Protein AF-A0A090L0U8-F1 (afdb_monomer_lite)

Radius of gyration: 17.45 Å; chains: 1; bounding box: 31×21×50 Å

Organism: Strongyloides ratti (NCBI:txid34506)

Secondary structure (DSSP, 8-state):
-HHHHHHHHHHHHHS---HHHHHHHHHHHHHHHHHHHHIIIIIIIHHHHHHS-S-HHHHHHHHHHHHHHHHHHHHHHT--

InterPro domains:
  IPR003689 Zinc/iron permease [PF02535] (1-72)

pLDDT: mean 85.72, std 9.45, range [46.5, 94.88]

Foldseek 3Di:
DPPVLVVVVVVLVPDPDDPVVSVVVNVVSVCVVVVVVCCCVVPPPVVVVVVPPDDVVVVVVVVVVVVVVVVVCCVVVVPD

Sequence (80 aa):
MTPLGGGIGIILQNISMNEETRMTILLFLECLAGGTFIYVTFIEIISIEKENEHNNLHQLLFIVLGFSTITLAQTFFHSD

Structure (mmCIF, N/CA/C/O backbone):
data_AF-A0A090L0U8-F1
#
_entry.id   AF-A0A090L0U8-F1
#
loop_
_atom_site.group_PDB
_atom_si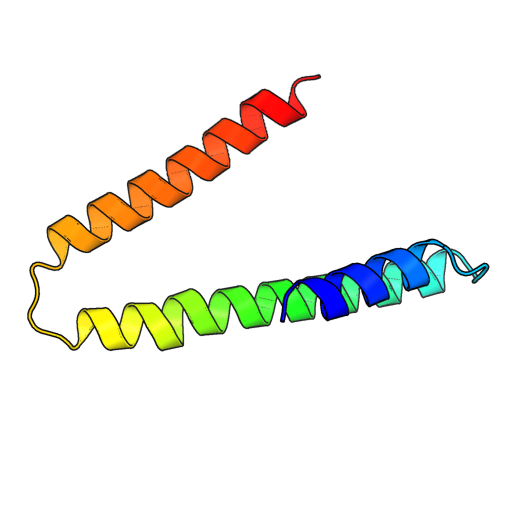te.id
_atom_site.type_symbol
_atom_site.label_atom_id
_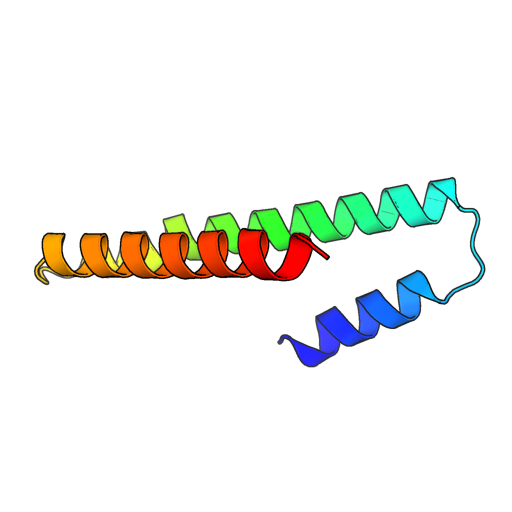atom_site.label_alt_id
_atom_site.label_comp_id
_atom_site.label_asym_id
_atom_site.label_entity_id
_atom_site.label_seq_id
_atom_site.pdbx_PDB_ins_code
_atom_site.Cartn_x
_atom_site.Cartn_y
_atom_site.Cartn_z
_atom_site.occupancy
_atom_site.B_iso_or_equiv
_atom_site.auth_seq_id
_atom_site.auth_comp_id
_atom_site.auth_asym_id
_atom_site.auth_atom_id
_atom_site.pdbx_PDB_model_num
ATOM 1 N N . MET A 1 1 ? 5.189 11.022 2.628 1.00 57.81 1 MET A N 1
ATOM 2 C CA . MET A 1 1 ? 5.784 9.758 2.132 1.00 57.81 1 MET A CA 1
ATOM 3 C C . MET A 1 1 ? 5.162 9.302 0.810 1.00 57.81 1 MET A C 1
ATOM 5 O O . MET A 1 1 ? 5.885 8.853 -0.067 1.00 57.81 1 MET A O 1
ATOM 9 N N . THR A 1 2 ? 3.859 9.512 0.613 1.00 72.19 2 THR A N 1
ATOM 10 C CA . THR A 1 2 ? 3.092 9.139 -0.592 1.00 72.19 2 THR A CA 1
ATOM 11 C C . THR A 1 2 ? 3.549 9.770 -1.926 1.00 72.19 2 THR A C 1
ATOM 13 O O . THR A 1 2 ? 3.571 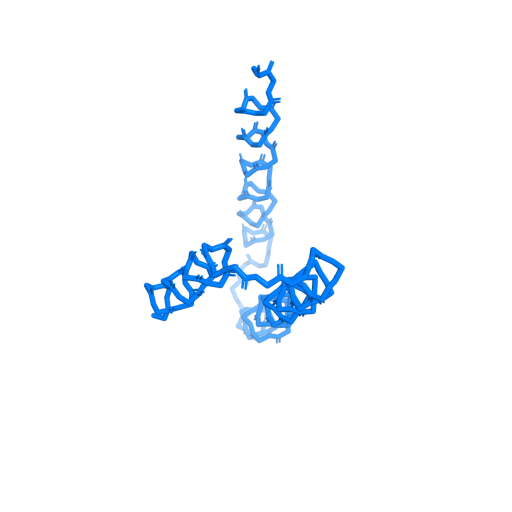9.046 -2.918 1.00 72.19 2 THR A O 1
ATOM 16 N N . PRO A 1 3 ? 3.972 11.055 -2.004 1.00 82.12 3 PRO A N 1
ATOM 17 C CA . PRO A 1 3 ? 4.304 11.671 -3.298 1.00 82.12 3 PRO A CA 1
ATOM 18 C C . PRO A 1 3 ? 5.571 11.103 -3.948 1.00 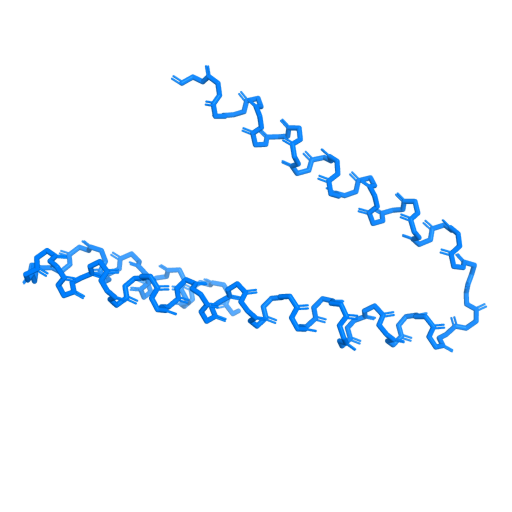82.12 3 PRO A C 1
ATOM 20 O O . PRO A 1 3 ? 5.612 10.922 -5.160 1.00 82.12 3 PRO A O 1
ATOM 23 N N . LEU A 1 4 ? 6.596 10.793 -3.144 1.00 86.94 4 LEU A N 1
ATOM 24 C CA . LEU A 1 4 ? 7.860 10.241 -3.643 1.00 86.94 4 LEU A CA 1
ATOM 25 C C . LEU A 1 4 ? 7.683 8.806 -4.144 1.00 86.94 4 LEU A C 1
ATOM 27 O O . LEU A 1 4 ? 8.101 8.501 -5.254 1.00 86.94 4 LEU A O 1
ATOM 31 N N . GLY A 1 5 ? 7.022 7.945 -3.362 1.00 84.19 5 GLY A N 1
ATOM 32 C CA . GLY A 1 5 ? 6.757 6.562 -3.768 1.00 84.19 5 GLY A CA 1
ATOM 33 C C . GLY A 1 5 ? 5.894 6.478 -5.031 1.00 84.19 5 GLY A C 1
ATOM 34 O O . GLY A 1 5 ? 6.244 5.761 -5.965 1.00 84.19 5 GLY A O 1
ATOM 35 N N . GLY A 1 6 ? 4.821 7.276 -5.101 1.00 86.38 6 GLY A N 1
ATOM 36 C CA . GLY A 1 6 ? 3.972 7.360 -6.293 1.00 86.38 6 GLY A CA 1
ATOM 37 C C . GLY A 1 6 ? 4.713 7.913 -7.513 1.00 86.38 6 GLY A C 1
ATOM 38 O O . GLY A 1 6 ? 4.612 7.350 -8.598 1.00 86.38 6 GLY A O 1
ATOM 39 N N . GLY A 1 7 ? 5.520 8.964 -7.333 1.00 88.75 7 GLY A N 1
ATOM 40 C CA . GLY A 1 7 ? 6.333 9.538 -8.407 1.00 88.75 7 GLY A CA 1
ATOM 41 C C . GLY A 1 7 ? 7.348 8.547 -8.982 1.00 88.75 7 GLY A C 1
ATOM 42 O O . GLY A 1 7 ? 7.454 8.418 -10.200 1.00 88.75 7 GLY A O 1
ATOM 43 N N . ILE A 1 8 ? 8.044 7.797 -8.121 1.00 87.75 8 ILE A N 1
ATOM 44 C CA . ILE A 1 8 ? 8.973 6.738 -8.545 1.00 87.75 8 ILE A CA 1
ATOM 45 C C . ILE A 1 8 ? 8.224 5.639 -9.308 1.00 87.75 8 ILE A C 1
ATOM 47 O O . ILE A 1 8 ? 8.686 5.224 -10.369 1.00 87.75 8 ILE A O 1
ATOM 51 N N . GLY A 1 9 ? 7.055 5.208 -8.819 1.00 87.31 9 GLY A N 1
ATOM 52 C CA . GLY A 1 9 ? 6.221 4.209 -9.492 1.00 87.31 9 GLY A CA 1
ATOM 53 C C . GLY A 1 9 ? 5.782 4.640 -10.895 1.00 87.31 9 GLY A C 1
ATOM 54 O O . GLY A 1 9 ? 5.913 3.867 -11.841 1.00 87.31 9 GLY A O 1
ATOM 55 N N . ILE A 1 10 ? 5.342 5.893 -11.054 1.00 89.19 10 ILE A N 1
ATOM 56 C CA . ILE A 1 10 ? 4.955 6.456 -12.357 1.00 89.19 10 ILE A CA 1
ATOM 57 C C . ILE A 1 10 ? 6.158 6.493 -13.304 1.00 89.19 10 ILE A C 1
ATOM 59 O O . ILE A 1 10 ? 6.053 6.048 -14.444 1.00 89.19 10 ILE A O 1
ATOM 63 N N . ILE A 1 11 ? 7.314 6.987 -12.853 1.00 89.00 11 ILE A N 1
ATOM 64 C CA . ILE A 1 11 ? 8.522 7.040 -13.692 1.00 89.00 11 ILE A CA 1
ATOM 65 C C . ILE A 1 11 ? 8.921 5.627 -14.133 1.00 89.00 11 ILE A C 1
ATOM 67 O O . ILE A 1 11 ? 9.174 5.404 -15.314 1.00 89.00 11 ILE A O 1
ATOM 71 N N . LEU A 1 12 ? 8.908 4.662 -13.214 1.00 87.38 12 LEU A N 1
ATOM 72 C CA . LEU A 1 12 ? 9.278 3.276 -13.487 1.00 87.38 12 LEU A CA 1
ATOM 73 C C . LEU A 1 12 ? 8.354 2.598 -14.513 1.00 87.38 12 LEU A C 1
ATOM 75 O O . LEU A 1 12 ? 8.825 1.809 -15.330 1.00 87.38 12 LEU A O 1
ATOM 79 N N . GLN A 1 13 ? 7.063 2.936 -14.515 1.00 85.69 13 GLN A N 1
ATOM 80 C CA . GLN A 1 13 ? 6.116 2.459 -15.529 1.00 85.69 13 GLN A CA 1
ATOM 81 C C . GLN A 1 13 ? 6.391 3.054 -16.923 1.00 85.69 13 GLN A C 1
ATOM 83 O O . GLN A 1 13 ? 6.152 2.382 -17.926 1.00 85.69 13 GLN A O 1
ATOM 88 N N . ASN A 1 14 ? 6.930 4.277 -16.995 1.00 85.38 14 ASN A N 1
ATOM 89 C CA . ASN A 1 14 ? 7.157 5.019 -18.243 1.00 85.38 14 ASN A CA 1
ATOM 90 C C . ASN A 1 14 ? 8.548 4.809 -18.875 1.00 85.38 14 ASN A C 1
ATOM 92 O O . ASN A 1 14 ? 8.783 5.260 -19.997 1.00 85.38 14 ASN A O 1
ATOM 96 N N . ILE A 1 15 ? 9.485 4.148 -18.192 1.00 87.12 15 ILE A N 1
ATOM 97 C CA . ILE A 1 15 ? 10.815 3.860 -18.748 1.00 87.12 15 ILE A CA 1
ATOM 98 C C . ILE A 1 15 ? 10.717 2.730 -19.783 1.00 87.12 15 ILE A C 1
ATOM 100 O O . ILE A 1 15 ? 10.110 1.686 -19.540 1.00 87.12 15 ILE A O 1
ATOM 104 N N . SER A 1 16 ? 11.373 2.915 -20.931 1.00 77.38 16 SER A N 1
ATOM 105 C CA . SER A 1 16 ? 11.521 1.892 -21.969 1.00 77.38 16 SER A CA 1
ATOM 106 C C . SER A 1 16 ? 12.512 0.810 -21.517 1.00 77.38 16 SER A C 1
ATOM 108 O O . SER A 1 16 ? 13.721 0.932 -21.721 1.00 77.38 16 SER A O 1
ATOM 110 N N . MET A 1 17 ? 12.001 -0.237 -20.875 1.00 81.38 17 MET A N 1
ATOM 111 C CA . MET A 1 17 ? 12.745 -1.428 -20.457 1.00 81.38 17 MET A CA 1
ATOM 112 C C . MET A 1 17 ? 12.049 -2.687 -20.986 1.00 81.38 17 MET A C 1
ATOM 114 O O . MET A 1 17 ? 10.895 -2.633 -21.403 1.00 81.38 17 MET A O 1
ATOM 118 N N . ASN A 1 18 ? 12.749 -3.821 -20.970 1.00 87.75 18 ASN A N 1
ATOM 119 C CA . ASN A 1 18 ? 12.166 -5.106 -21.337 1.00 87.75 18 ASN A CA 1
ATOM 120 C C . ASN A 1 18 ? 10.959 -5.437 -20.433 1.00 87.75 18 ASN A C 1
ATOM 122 O O . ASN A 1 18 ? 11.042 -5.291 -19.209 1.00 87.75 18 ASN A O 1
ATOM 126 N N . GLU A 1 19 ? 9.850 -5.869 -21.038 1.00 86.75 19 GLU A N 1
ATOM 127 C CA . GLU A 1 19 ? 8.546 -6.035 -20.374 1.00 86.75 19 GLU A CA 1
ATOM 128 C C . GLU A 1 19 ? 8.609 -6.973 -19.163 1.00 86.75 19 GLU A C 1
ATOM 130 O O . GLU A 1 19 ? 8.132 -6.632 -18.079 1.00 86.75 19 GLU A O 1
ATOM 135 N N . GLU A 1 20 ? 9.276 -8.120 -19.310 1.00 89.50 20 GLU A N 1
ATOM 136 C CA . GLU A 1 20 ? 9.408 -9.101 -18.226 1.00 89.50 20 GLU A CA 1
ATOM 137 C C . GLU A 1 20 ? 10.164 -8.540 -17.017 1.00 89.50 20 GLU A C 1
ATOM 139 O O . GLU A 1 20 ? 9.772 -8.733 -15.862 1.00 89.50 20 GLU A O 1
ATOM 144 N N . THR A 1 21 ? 11.245 -7.798 -17.271 1.00 88.56 21 THR A N 1
ATOM 145 C CA . THR A 1 21 ? 12.049 -7.180 -16.213 1.00 88.56 21 THR A CA 1
ATOM 146 C C . THR A 1 21 ? 11.244 -6.112 -15.484 1.00 88.56 21 THR A C 1
ATOM 148 O O . THR A 1 21 ? 11.275 -6.047 -14.255 1.00 88.56 21 THR A O 1
ATOM 151 N N . ARG A 1 22 ? 10.476 -5.303 -16.222 1.00 89.31 22 ARG A N 1
ATOM 152 C CA . ARG A 1 22 ? 9.611 -4.276 -15.635 1.00 89.31 22 ARG A CA 1
ATOM 153 C C . ARG A 1 22 ? 8.531 -4.895 -14.754 1.00 89.31 22 ARG A C 1
ATOM 155 O O . ARG A 1 22 ? 8.370 -4.455 -13.620 1.00 89.31 22 ARG A O 1
ATOM 162 N N . MET A 1 23 ? 7.838 -5.924 -15.239 1.00 89.44 23 MET A N 1
ATOM 163 C CA . MET A 1 23 ? 6.792 -6.606 -14.473 1.00 89.44 23 MET A CA 1
ATOM 164 C C . MET A 1 23 ? 7.351 -7.226 -13.187 1.00 89.44 23 MET A C 1
ATOM 166 O O . MET A 1 23 ? 6.760 -7.063 -12.125 1.00 89.44 23 MET A O 1
ATOM 170 N N . THR A 1 24 ? 8.522 -7.864 -13.262 1.00 93.25 24 THR A N 1
ATOM 171 C CA . THR A 1 24 ? 9.179 -8.472 -12.092 1.00 93.25 24 THR A CA 1
ATOM 172 C C . THR A 1 24 ? 9.510 -7.428 -11.028 1.00 93.25 24 THR A C 1
ATOM 174 O O . THR A 1 24 ? 9.264 -7.638 -9.841 1.00 93.25 24 THR A O 1
ATOM 177 N N . ILE A 1 25 ? 10.048 -6.283 -11.453 1.00 91.69 25 ILE A N 1
ATOM 178 C CA . ILE A 1 25 ? 10.391 -5.189 -10.546 1.00 91.69 25 ILE A CA 1
ATOM 179 C C . ILE A 1 25 ? 9.119 -4.592 -9.935 1.00 91.69 25 ILE A C 1
ATOM 181 O O . ILE A 1 25 ? 9.063 -4.421 -8.720 1.00 91.69 25 ILE A O 1
ATOM 185 N N . LEU A 1 26 ? 8.090 -4.311 -10.739 1.00 90.56 26 LEU A N 1
ATOM 186 C CA . LEU A 1 26 ? 6.825 -3.767 -10.238 1.00 90.56 26 LEU A CA 1
ATOM 187 C C . LEU A 1 26 ? 6.171 -4.704 -9.223 1.00 90.56 26 LEU A C 1
ATOM 189 O O . LEU A 1 26 ? 5.830 -4.252 -8.135 1.00 90.56 26 LEU A O 1
ATOM 193 N N . LEU A 1 27 ? 6.096 -6.000 -9.533 1.00 93.06 27 LEU A N 1
ATOM 194 C CA . LEU A 1 27 ? 5.568 -7.013 -8.623 1.00 93.06 27 LEU A CA 1
ATOM 195 C C . LEU A 1 27 ? 6.338 -7.024 -7.298 1.00 93.06 27 LEU A C 1
ATOM 197 O O . LEU A 1 27 ? 5.739 -7.064 -6.227 1.00 93.06 27 LEU A O 1
ATOM 201 N N . PHE A 1 28 ? 7.670 -6.955 -7.351 1.00 94.69 28 PHE A N 1
ATOM 202 C CA . PHE A 1 28 ? 8.491 -6.921 -6.145 1.00 94.69 28 PHE A CA 1
ATOM 203 C C . PHE A 1 28 ? 8.244 -5.657 -5.309 1.00 94.69 28 PHE A C 1
ATOM 205 O O . PHE A 1 28 ? 8.059 -5.757 -4.094 1.00 94.69 28 PHE A O 1
ATOM 212 N N . LEU A 1 29 ? 8.211 -4.477 -5.939 1.00 92.25 29 LEU A N 1
ATOM 213 C CA . LEU A 1 29 ? 7.930 -3.216 -5.246 1.00 92.25 29 LEU A CA 1
ATOM 214 C C . LEU A 1 29 ? 6.510 -3.173 -4.671 1.00 92.25 29 LEU A C 1
ATOM 216 O O . LEU A 1 29 ? 6.322 -2.651 -3.574 1.00 92.25 29 LEU A O 1
ATOM 220 N N . GLU A 1 30 ? 5.528 -3.726 -5.378 1.00 91.81 30 GLU A N 1
ATOM 221 C CA . GLU A 1 30 ? 4.141 -3.804 -4.925 1.00 91.81 30 GLU A CA 1
ATOM 222 C C . GLU A 1 30 ? 3.999 -4.750 -3.729 1.00 91.81 30 GLU A C 1
ATOM 224 O O . GLU A 1 30 ? 3.415 -4.370 -2.714 1.00 91.81 30 GLU A O 1
ATOM 229 N N . CYS A 1 31 ? 4.625 -5.930 -3.782 1.00 94.88 31 CYS A N 1
ATOM 230 C CA . CYS A 1 31 ? 4.686 -6.847 -2.645 1.00 94.88 31 CYS A CA 1
ATOM 231 C C . CYS A 1 31 ? 5.396 -6.223 -1.438 1.00 94.88 31 CYS A C 1
ATOM 233 O O . CYS A 1 31 ? 4.954 -6.414 -0.306 1.00 94.88 31 CYS A O 1
ATOM 235 N N . LEU A 1 32 ? 6.474 -5.462 -1.656 1.00 94.50 32 LEU A N 1
ATOM 236 C CA . LEU A 1 32 ? 7.182 -4.763 -0.584 1.00 94.50 32 LEU A CA 1
ATOM 237 C C . LEU A 1 32 ? 6.281 -3.694 0.047 1.00 94.50 32 LEU A C 1
ATOM 239 O O . LEU A 1 32 ? 6.118 -3.676 1.266 1.00 94.50 32 LEU A O 1
ATOM 243 N N . ALA A 1 33 ? 5.641 -2.855 -0.769 1.00 92.00 33 ALA A N 1
ATOM 244 C CA . ALA A 1 33 ? 4.728 -1.819 -0.295 1.00 92.00 33 ALA A CA 1
ATOM 245 C C . ALA A 1 33 ? 3.522 -2.411 0.455 1.00 92.00 33 ALA A C 1
ATOM 247 O O . ALA A 1 33 ? 3.208 -1.970 1.564 1.00 92.00 33 ALA A O 1
ATOM 248 N N . GLY A 1 34 ? 2.884 -3.440 -0.111 1.00 93.25 34 GLY A N 1
ATOM 249 C CA . GLY A 1 34 ? 1.765 -4.149 0.510 1.00 93.25 34 GLY A CA 1
ATOM 250 C C . GLY A 1 34 ? 2.167 -4.863 1.802 1.00 93.25 34 GLY A C 1
ATOM 251 O O . GLY A 1 34 ? 1.462 -4.770 2.807 1.00 93.25 34 GLY A O 1
ATOM 252 N N . GLY A 1 35 ? 3.335 -5.508 1.818 1.00 94.50 35 GLY A N 1
ATOM 253 C CA . GLY A 1 35 ? 3.876 -6.182 2.998 1.00 94.50 35 GLY A CA 1
ATOM 254 C C . GLY A 1 35 ? 4.171 -5.216 4.145 1.00 94.50 35 GLY A C 1
ATOM 255 O O . GLY A 1 35 ? 3.759 -5.463 5.280 1.00 94.50 35 GLY A O 1
ATOM 256 N N . THR A 1 36 ? 4.816 -4.079 3.861 1.00 94.00 36 THR A N 1
ATOM 257 C CA . THR A 1 36 ? 5.050 -3.034 4.870 1.00 94.00 36 THR A CA 1
ATOM 258 C C . THR A 1 36 ? 3.737 -2.446 5.378 1.00 94.00 36 THR A C 1
ATOM 260 O O . THR A 1 36 ? 3.593 -2.249 6.582 1.00 94.00 36 THR A O 1
ATOM 263 N N . PHE A 1 37 ? 2.759 -2.212 4.501 1.00 92.50 37 PHE A N 1
ATOM 264 C CA . PHE A 1 37 ? 1.447 -1.722 4.916 1.00 92.50 37 PHE A CA 1
ATOM 265 C C . PHE A 1 37 ? 0.755 -2.684 5.891 1.00 92.50 37 PHE A C 1
ATOM 267 O O . PHE A 1 37 ? 0.282 -2.247 6.940 1.00 92.50 37 PHE A O 1
ATOM 274 N N . ILE A 1 38 ? 0.741 -3.988 5.596 1.00 92.88 38 ILE A N 1
ATOM 275 C CA . ILE A 1 38 ? 0.160 -5.005 6.489 1.00 92.88 38 ILE A CA 1
ATOM 276 C C . ILE A 1 38 ? 0.897 -5.037 7.835 1.00 92.88 38 ILE A C 1
ATOM 278 O O . ILE A 1 38 ? 0.250 -5.053 8.882 1.00 92.88 38 ILE A O 1
ATOM 282 N N . TYR A 1 39 ? 2.234 -4.998 7.827 1.00 94.00 39 TYR A N 1
ATOM 283 C CA . TYR A 1 39 ? 3.026 -4.972 9.059 1.00 94.00 39 TYR A CA 1
ATOM 284 C C . TYR A 1 39 ? 2.687 -3.753 9.929 1.00 94.00 39 TYR A C 1
ATOM 286 O O . TYR A 1 39 ? 2.305 -3.909 11.088 1.00 94.00 39 TYR A O 1
ATOM 294 N N . VAL A 1 40 ? 2.764 -2.546 9.361 1.00 93.38 40 VAL A N 1
ATOM 295 C CA . VAL A 1 40 ? 2.513 -1.302 10.103 1.00 93.38 40 VAL A CA 1
ATOM 296 C C . VAL A 1 40 ? 1.070 -1.260 10.613 1.00 93.38 40 VAL A C 1
ATOM 298 O O . VAL A 1 40 ? 0.825 -0.924 11.764 1.00 93.38 40 VAL A O 1
ATOM 301 N N . THR A 1 41 ? 0.086 -1.640 9.798 1.00 90.50 41 THR A N 1
ATOM 302 C CA . THR A 1 41 ? -1.324 -1.569 10.215 1.00 90.50 41 THR A CA 1
ATOM 303 C C . THR A 1 41 ? -1.668 -2.559 11.324 1.00 90.50 41 THR A C 1
ATOM 305 O O . THR A 1 41 ? -2.202 -2.148 12.354 1.00 90.50 41 THR A O 1
ATOM 308 N N . PHE A 1 42 ? -1.363 -3.847 11.155 1.00 88.31 42 PHE A N 1
ATOM 309 C CA . PHE A 1 42 ? -1.793 -4.872 12.110 1.00 88.31 42 PHE A CA 1
ATOM 310 C C . PHE A 1 42 ? -0.875 -5.009 13.319 1.00 88.31 42 PHE A C 1
ATOM 312 O O . PHE A 1 42 ? -1.357 -5.275 14.420 1.00 88.31 42 PHE A O 1
ATOM 319 N N . ILE A 1 43 ? 0.432 -4.853 13.125 1.00 89.25 43 ILE A N 1
ATOM 320 C CA . ILE A 1 43 ? 1.419 -5.175 14.159 1.00 89.25 43 ILE A CA 1
ATOM 321 C C . ILE A 1 43 ? 1.891 -3.926 14.889 1.00 89.25 43 ILE A C 1
ATOM 323 O O . ILE A 1 43 ? 2.069 -3.976 16.098 1.00 89.25 43 ILE A O 1
ATOM 327 N N . GLU A 1 44 ? 2.062 -2.804 14.196 1.00 91.00 44 GLU A N 1
ATOM 328 C CA . GLU A 1 44 ? 2.486 -1.563 14.847 1.00 91.00 44 GLU A CA 1
ATOM 329 C C . GLU A 1 44 ? 1.275 -0.800 15.398 1.00 91.00 44 GLU A C 1
ATOM 331 O O . GLU A 1 44 ? 1.134 -0.649 16.607 1.00 91.00 44 GLU A O 1
ATOM 336 N N . ILE A 1 45 ? 0.345 -0.389 14.533 1.00 88.44 45 ILE A N 1
ATOM 337 C CA . ILE A 1 45 ? -0.772 0.485 14.916 1.00 88.44 45 ILE A CA 1
ATOM 338 C C . ILE A 1 45 ? -1.818 -0.261 15.756 1.00 88.44 45 ILE A C 1
ATOM 340 O O . ILE A 1 45 ? -2.122 0.159 16.872 1.00 88.44 45 ILE A O 1
ATOM 344 N N . ILE A 1 46 ? -2.381 -1.369 15.251 1.00 85.00 46 ILE A N 1
ATOM 345 C CA . ILE A 1 46 ? -3.463 -2.084 15.955 1.00 85.00 46 ILE A CA 1
ATOM 346 C C . ILE A 1 46 ? -2.969 -2.695 17.270 1.00 85.00 46 ILE A C 1
ATOM 348 O O . ILE A 1 46 ? -3.712 -2.686 18.250 1.00 85.00 46 ILE A O 1
ATOM 352 N N . SER A 1 47 ? -1.735 -3.207 17.320 1.00 83.38 47 SER A N 1
ATOM 353 C CA . SER A 1 47 ? -1.198 -3.781 18.558 1.00 83.38 47 SER A CA 1
ATOM 354 C C . SER A 1 47 ? -1.031 -2.727 19.652 1.00 83.38 47 SER A C 1
ATOM 356 O O . SER A 1 47 ? -1.380 -3.006 20.796 1.00 83.38 47 SER A O 1
ATOM 358 N N . ILE A 1 48 ? -0.551 -1.528 19.304 1.00 84.38 48 ILE A N 1
ATOM 359 C CA . ILE A 1 48 ? -0.420 -0.406 20.246 1.00 84.38 48 ILE A CA 1
ATOM 360 C C . ILE A 1 48 ? -1.795 0.069 20.720 1.00 84.38 48 ILE A C 1
ATOM 362 O O . ILE A 1 48 ? -2.001 0.295 21.909 1.00 84.38 48 ILE A O 1
ATOM 366 N N . GLU A 1 49 ? -2.759 0.191 19.809 1.00 79.19 49 GLU A N 1
ATOM 367 C CA . GLU A 1 49 ? -4.097 0.665 20.168 1.00 79.19 49 GLU A CA 1
ATOM 368 C C . GLU A 1 49 ? -4.844 -0.343 21.056 1.00 79.19 49 GLU A C 1
ATOM 370 O O . GLU A 1 49 ? -5.548 0.056 21.976 1.00 79.19 49 GLU A O 1
ATOM 375 N N . LYS A 1 50 ? -4.626 -1.648 20.845 1.00 75.94 50 LYS A N 1
ATOM 376 C CA . LYS A 1 50 ? -5.153 -2.719 21.705 1.00 75.94 50 LYS A CA 1
ATOM 377 C C . LYS A 1 50 ? -4.537 -2.705 23.113 1.00 75.94 50 LYS A C 1
ATOM 379 O O . LYS A 1 50 ? -5.179 -3.149 24.063 1.00 75.94 50 LYS A O 1
ATOM 384 N N . GLU A 1 51 ? -3.281 -2.279 23.247 1.00 77.31 51 GLU A N 1
ATOM 385 C CA . GLU A 1 51 ? -2.595 -2.184 24.543 1.00 77.31 51 GLU A CA 1
ATOM 386 C C . GLU A 1 51 ? -3.134 -1.022 25.395 1.00 77.31 51 GLU A C 1
ATOM 388 O O . GLU A 1 51 ? -3.112 -1.093 26.623 1.00 77.31 51 GLU A O 1
ATOM 393 N N . ASN A 1 52 ? -3.709 0.006 24.764 1.00 73.25 52 ASN A N 1
ATOM 394 C CA . ASN A 1 52 ? -4.476 1.035 25.459 1.00 73.25 52 ASN A CA 1
ATOM 395 C C . ASN A 1 52 ? -5.862 0.489 25.866 1.00 73.25 52 ASN A C 1
ATOM 397 O O . ASN A 1 52 ? -6.609 -0.024 25.038 1.00 73.25 52 ASN A O 1
ATOM 401 N N . GLU A 1 53 ? -6.256 0.636 27.140 1.00 64.56 53 GLU A N 1
ATOM 402 C CA . GLU A 1 53 ? -7.536 0.148 27.705 1.00 64.56 53 GLU A CA 1
ATOM 403 C C . GLU A 1 53 ? -8.790 0.917 27.213 1.00 64.56 53 GLU A C 1
ATOM 405 O O . GLU A 1 53 ? -9.743 1.147 27.961 1.00 64.56 53 GLU A O 1
ATOM 410 N N . HIS A 1 54 ? -8.828 1.354 25.954 1.00 61.66 54 HIS A N 1
ATOM 411 C CA . HIS A 1 54 ? -10.035 1.921 25.362 1.00 61.66 54 HIS A CA 1
ATOM 412 C C . HIS A 1 54 ? -10.977 0.806 24.877 1.00 61.66 54 HIS A C 1
ATOM 414 O O . HIS A 1 54 ? -10.569 -0.331 24.650 1.00 61.66 54 HIS A O 1
ATOM 420 N N . ASN A 1 55 ? -12.274 1.101 24.746 1.00 66.94 55 ASN A N 1
ATOM 421 C CA . ASN A 1 55 ? -13.295 0.119 24.359 1.00 66.94 55 ASN A CA 1
ATOM 422 C C . ASN A 1 55 ? -12.990 -0.546 22.995 1.00 66.94 55 ASN A C 1
ATOM 424 O O . ASN A 1 55 ? -13.425 -0.068 21.943 1.00 66.94 55 ASN A O 1
ATOM 428 N N . ASN A 1 56 ? -12.324 -1.704 23.032 1.00 73.75 56 ASN A N 1
ATOM 429 C CA . ASN A 1 56 ? -11.883 -2.497 21.877 1.00 73.75 56 ASN A CA 1
ATOM 430 C C . ASN A 1 56 ? -13.004 -2.811 20.857 1.00 73.75 56 ASN A C 1
ATOM 432 O O . ASN A 1 56 ? -12.748 -2.947 19.662 1.00 73.75 56 ASN A O 1
ATOM 436 N N . LEU A 1 57 ? -14.267 -2.897 21.299 1.00 78.75 57 LEU A N 1
ATOM 437 C CA . LEU A 1 57 ? -15.418 -3.163 20.423 1.00 78.75 57 LEU A CA 1
ATOM 438 C C . LEU A 1 57 ? -15.715 -2.016 19.450 1.00 78.75 57 LEU A C 1
ATOM 440 O O . LEU A 1 57 ? -16.032 -2.269 18.288 1.00 78.75 57 LEU A O 1
ATOM 444 N N . HIS A 1 58 ? -15.604 -0.761 19.893 1.00 81.00 58 HIS A N 1
ATOM 445 C CA . HIS A 1 58 ? -15.845 0.383 19.011 1.00 81.00 58 HIS A CA 1
ATOM 446 C C . HIS A 1 58 ? -14.751 0.493 17.953 1.00 81.00 58 HIS A C 1
ATOM 448 O O . HIS A 1 58 ? -15.050 0.697 16.779 1.00 81.00 58 HIS A O 1
ATOM 454 N N . GLN A 1 59 ? -13.498 0.271 18.347 1.00 82.62 59 GLN A N 1
ATOM 455 C CA . GLN A 1 59 ? -12.370 0.244 17.425 1.00 82.62 59 GLN A CA 1
ATOM 456 C C . GLN A 1 59 ? -12.537 -0.843 16.355 1.00 82.62 59 GLN A C 1
ATOM 458 O O . GLN A 1 59 ? -12.365 -0.568 15.167 1.00 82.62 59 GLN A O 1
ATOM 463 N N . LEU A 1 60 ? -12.945 -2.054 16.751 1.00 84.00 60 LEU A N 1
ATOM 464 C CA . LEU A 1 60 ? -13.217 -3.142 15.811 1.00 84.00 60 LEU A CA 1
ATOM 465 C C . LEU A 1 60 ? -14.308 -2.753 14.799 1.00 84.00 60 LEU A C 1
ATOM 467 O O . LEU A 1 60 ? -14.139 -2.977 13.601 1.00 84.00 60 LEU A O 1
ATOM 471 N N . LEU A 1 61 ? -15.401 -2.133 15.261 1.00 88.12 61 LEU A N 1
ATOM 472 C CA . LEU A 1 61 ? -16.472 -1.661 14.379 1.00 88.12 61 LEU A CA 1
ATOM 473 C C . LEU A 1 61 ? -15.960 -0.642 13.356 1.00 88.12 61 LEU A C 1
ATOM 475 O O . LEU A 1 61 ? -16.304 -0.751 12.180 1.00 88.12 61 LEU A O 1
ATOM 479 N N . PHE A 1 62 ? -15.109 0.304 13.763 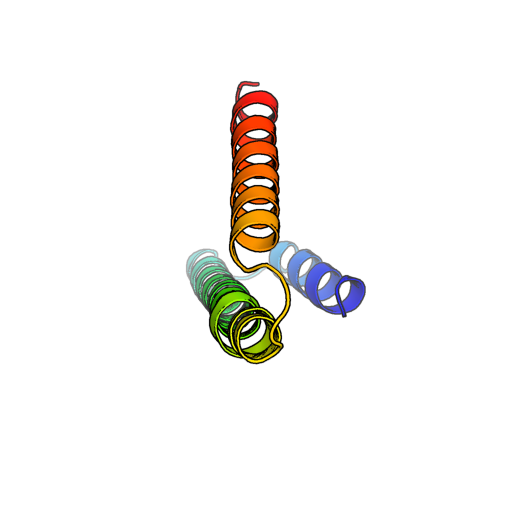1.00 88.69 62 PHE A N 1
ATOM 480 C CA . PHE A 1 62 ? -14.520 1.275 12.837 1.00 88.69 62 PHE A CA 1
ATOM 481 C C . PHE A 1 62 ? -13.560 0.632 11.828 1.00 88.69 62 PHE A C 1
ATOM 483 O O . PHE A 1 62 ? -13.585 1.016 10.658 1.00 88.69 62 PHE A O 1
ATOM 490 N N . ILE A 1 63 ? -12.773 -0.373 12.229 1.00 88.50 63 ILE A N 1
ATOM 491 C CA . ILE A 1 63 ? -11.907 -1.130 11.307 1.00 88.50 63 ILE A CA 1
ATOM 492 C C . ILE A 1 63 ? -12.753 -1.856 10.252 1.00 88.50 63 ILE A C 1
ATOM 494 O O . ILE A 1 63 ? -12.484 -1.737 9.055 1.00 88.50 63 ILE A O 1
ATOM 498 N N . VAL A 1 64 ? -13.808 -2.561 10.675 1.00 90.31 64 VAL A N 1
ATOM 499 C CA . VAL A 1 64 ? -14.719 -3.274 9.761 1.00 90.31 64 VAL A CA 1
ATOM 500 C C . VAL A 1 64 ? -15.447 -2.297 8.836 1.00 90.31 64 VAL A C 1
ATOM 502 O O . VAL A 1 64 ? -15.565 -2.560 7.640 1.00 90.31 64 VAL A O 1
ATOM 505 N N . LEU A 1 65 ? -15.896 -1.151 9.356 1.00 94.38 65 LEU A N 1
ATOM 506 C CA . LEU A 1 65 ? -16.559 -0.111 8.567 1.00 94.38 65 LEU A CA 1
ATOM 507 C C . LEU A 1 65 ? -15.612 0.475 7.513 1.00 94.38 65 LEU A C 1
ATOM 509 O O . LEU A 1 65 ? -15.998 0.597 6.349 1.00 94.38 65 LEU A O 1
ATOM 513 N N . GLY A 1 66 ? -14.368 0.781 7.888 1.00 91.44 66 GLY A N 1
ATOM 514 C CA . GLY A 1 66 ? -13.342 1.256 6.959 1.00 91.44 66 GLY A CA 1
ATOM 515 C C . GLY A 1 66 ? -13.054 0.242 5.850 1.00 91.44 66 GLY A C 1
ATOM 516 O O . GLY A 1 66 ? -13.117 0.588 4.670 1.00 91.44 66 GLY A O 1
ATOM 517 N N . PHE A 1 67 ? -12.829 -1.024 6.211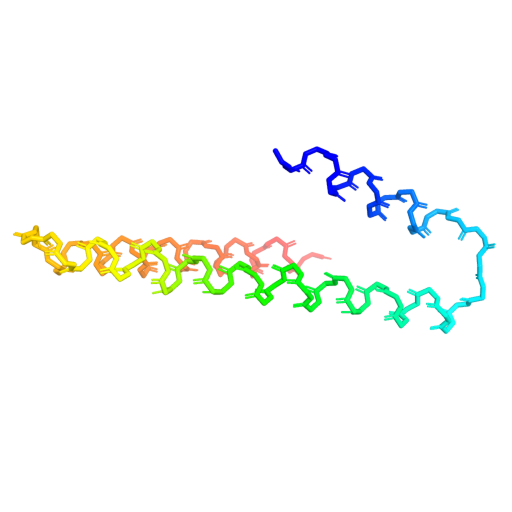 1.00 90.50 67 PHE A N 1
ATOM 518 C CA . PHE A 1 67 ? -12.581 -2.095 5.241 1.00 90.50 67 PHE A CA 1
ATOM 519 C C . PHE A 1 67 ? -13.776 -2.323 4.302 1.00 90.50 67 PHE A C 1
ATOM 521 O O . PHE A 1 67 ? -13.603 -2.440 3.087 1.00 90.50 67 PHE A O 1
ATOM 528 N N . SER A 1 68 ? -14.995 -2.324 4.847 1.00 93.62 68 SER A N 1
ATOM 529 C CA . SER A 1 68 ? -16.232 -2.451 4.070 1.00 93.62 68 SER A CA 1
ATOM 530 C C . SER A 1 68 ? -16.400 -1.288 3.090 1.00 93.62 68 SER A C 1
ATOM 532 O O . SER A 1 68 ? -16.684 -1.506 1.917 1.00 93.62 68 SER A O 1
ATOM 534 N N . THR A 1 69 ? -16.122 -0.056 3.526 1.00 94.81 69 THR A N 1
ATOM 535 C CA . THR A 1 69 ? -16.188 1.140 2.670 1.00 94.81 69 THR A CA 1
ATOM 536 C C . THR A 1 69 ? -15.205 1.053 1.505 1.00 94.81 69 THR A C 1
ATOM 538 O O . THR A 1 69 ? -15.587 1.321 0.368 1.00 94.81 69 THR A O 1
ATOM 541 N N . ILE A 1 70 ? -13.959 0.635 1.758 1.00 92.00 70 ILE A N 1
ATOM 542 C CA . ILE A 1 70 ? -12.947 0.452 0.705 1.00 92.00 70 ILE A CA 1
ATOM 543 C C . ILE A 1 70 ? -13.377 -0.654 -0.267 1.00 92.00 70 ILE A C 1
ATOM 545 O O . ILE A 1 70 ? -13.295 -0.464 -1.477 1.00 92.00 70 ILE A O 1
ATOM 549 N N . THR A 1 71 ? -13.878 -1.779 0.248 1.00 92.06 71 THR A N 1
ATOM 550 C CA . THR A 1 71 ? -14.333 -2.917 -0.571 1.00 92.06 71 THR A CA 1
ATOM 551 C C . THR A 1 71 ? -15.521 -2.537 -1.453 1.00 92.06 71 THR A C 1
ATOM 553 O O . THR A 1 71 ? -15.545 -2.851 -2.644 1.00 92.06 71 THR A O 1
ATOM 556 N N . LEU A 1 72 ? -16.497 -1.817 -0.892 1.00 94.69 72 LEU A N 1
ATOM 557 C CA . LEU A 1 72 ? -17.639 -1.298 -1.638 1.00 94.69 72 LEU A CA 1
ATOM 558 C C . LEU A 1 72 ? -17.180 -0.312 -2.708 1.00 94.69 72 LEU A C 1
ATOM 560 O O . LEU A 1 72 ? -17.553 -0.473 -3.865 1.00 94.69 72 LEU A O 1
ATOM 564 N N . ALA A 1 73 ? -16.333 0.656 -2.350 1.00 93.00 73 ALA A N 1
ATOM 565 C CA . ALA A 1 73 ? -15.783 1.603 -3.312 1.00 93.00 73 ALA A CA 1
ATOM 566 C C . ALA A 1 73 ? -15.080 0.872 -4.467 1.00 93.00 73 ALA A C 1
ATOM 568 O O . ALA A 1 73 ? -15.407 1.119 -5.621 1.00 93.00 73 ALA A O 1
ATOM 569 N N . GLN A 1 74 ? -14.194 -0.086 -4.185 1.00 90.38 74 GLN A N 1
ATOM 570 C CA . GLN A 1 74 ? -13.527 -0.871 -5.230 1.00 90.38 74 GLN A CA 1
ATOM 571 C C . GLN A 1 74 ? -14.523 -1.617 -6.124 1.00 90.38 74 GLN A C 1
ATOM 573 O O . GLN A 1 74 ? -14.380 -1.585 -7.339 1.00 90.38 74 GLN A O 1
ATOM 578 N N . THR A 1 75 ? -15.557 -2.233 -5.550 1.00 91.50 75 THR A N 1
ATOM 579 C CA . THR A 1 75 ? -16.555 -2.991 -6.325 1.00 91.50 75 THR A CA 1
ATOM 580 C C . THR A 1 75 ? -17.393 -2.085 -7.235 1.00 91.50 75 THR A C 1
ATOM 582 O O . THR A 1 75 ? -17.675 -2.452 -8.375 1.00 91.50 75 THR A O 1
ATOM 585 N N . PHE A 1 76 ? -17.770 -0.893 -6.759 1.00 91.31 76 PHE A N 1
ATOM 586 C CA . PHE A 1 76 ? -18.545 0.073 -7.543 1.00 91.31 76 PHE A CA 1
ATOM 587 C C . PHE A 1 76 ? -17.703 0.783 -8.609 1.00 91.31 76 PHE A C 1
ATOM 589 O O . PHE A 1 76 ? -18.176 0.943 -9.726 1.00 91.31 76 PHE A O 1
ATOM 596 N N . PHE A 1 77 ? -16.468 1.186 -8.295 1.00 82.69 77 PHE A N 1
ATOM 597 C CA . PHE A 1 77 ? -15.600 1.908 -9.236 1.00 82.69 77 PHE A CA 1
ATOM 598 C C . PHE A 1 77 ? -14.889 1.001 -10.251 1.00 82.69 77 PHE A C 1
ATOM 600 O O . PHE A 1 77 ? -14.409 1.500 -11.260 1.00 82.69 77 PHE A O 1
ATOM 607 N N . HIS A 1 78 ? -14.795 -0.305 -9.992 1.00 73.62 78 HIS A N 1
ATOM 608 C CA . HIS A 1 78 ? -14.225 -1.289 -10.922 1.00 73.62 78 HIS A CA 1
ATOM 609 C C . HIS A 1 78 ? -15.296 -2.014 -11.766 1.00 73.62 78 HIS A C 1
ATOM 611 O O . HIS A 1 78 ? -14.961 -2.923 -12.516 1.00 73.62 78 HIS A O 1
ATOM 617 N N . SER A 1 79 ? -16.583 -1.659 -11.626 1.00 60.03 79 SER A N 1
ATOM 618 C CA . SER A 1 79 ? -17.682 -2.240 -12.423 1.00 60.03 79 SER A CA 1
ATOM 619 C C . SER A 1 79 ? -17.928 -1.554 -13.780 1.00 60.03 79 SER A C 1
ATOM 621 O O . SER A 1 79 ? -18.841 -1.982 -14.484 1.00 60.03 79 SER A O 1
ATOM 623 N N . ASP A 1 80 ? -17.135 -0.547 -14.159 1.00 46.50 80 ASP A N 1
ATOM 624 C CA . ASP A 1 80 ? -17.131 0.091 -15.492 1.00 46.50 80 ASP A CA 1
ATOM 625 C C . ASP A 1 80 ? -15.846 -0.261 -16.265 1.00 46.50 80 ASP A C 1
ATOM 627 O O . ASP A 1 80 ? -15.925 -0.423 -17.507 1.00 46.50 80 ASP A O 1
#